Protein AF-A0A937NCW3-F1 (afdb_monomer)

Radius of gyration: 20.14 Å; Cα contacts (8 Å, |Δi|>4): 30; chains: 1; bounding box: 51×23×57 Å

Secondary structure (DSSP, 8-state):
-HHHHHHHHHHHHHHHHHHHHHHTT-EEEEEETTEEEEEEHHHHHHHHHHHHHHHHHHHHHHHHHHHHHHHTT--

Nearest PDB structures (foldseek):
  1fxk-assembly1_B  TM=4.631E-01  e=3.906E+00  Methanothermobacter thermautotrophicus
  2zqm-assembly1_A  TM=5.196E-01  e=9.602E+00  Thermococcus sp. JCM 11816

pLDDT: mean 86.12, std 9.73, range [49.09, 97.19]

Structure (mmCIF, N/CA/C/O backbone):
data_AF-A0A937NCW3-F1
#
_entry.id   AF-A0A937NCW3-F1
#
loop_
_atom_site.group_PDB
_atom_site.id
_atom_site.type_symbol
_atom_site.label_atom_id
_atom_site.label_alt_id
_atom_site.label_comp_id
_atom_site.label_asym_id
_atom_site.label_entity_id
_atom_site.label_seq_id
_atom_site.pdbx_PDB_ins_code
_atom_site.Cartn_x
_atom_site.Cartn_y
_atom_site.Cartn_z
_atom_site.occupancy
_atom_site.B_iso_or_equiv
_atom_site.auth_seq_id
_atom_site.auth_comp_id
_atom_site.auth_asym_id
_atom_site.auth_atom_id
_atom_site.pdbx_PDB_model_num
ATOM 1 N N . MET A 1 1 ? 29.419 -8.633 -6.684 1.00 62.28 1 MET A N 1
ATOM 2 C CA . MET A 1 1 ? 29.072 -7.792 -5.510 1.00 62.28 1 MET A CA 1
ATOM 3 C C . MET A 1 1 ? 27.670 -7.187 -5.597 1.00 62.28 1 MET A C 1
ATOM 5 O O . MET A 1 1 ? 26.897 -7.413 -4.677 1.00 62.28 1 MET A O 1
ATOM 9 N N . ILE A 1 2 ? 27.290 -6.526 -6.700 1.00 76.69 2 ILE A N 1
ATOM 10 C CA . ILE A 1 2 ? 25.949 -5.922 -6.886 1.00 76.69 2 ILE A CA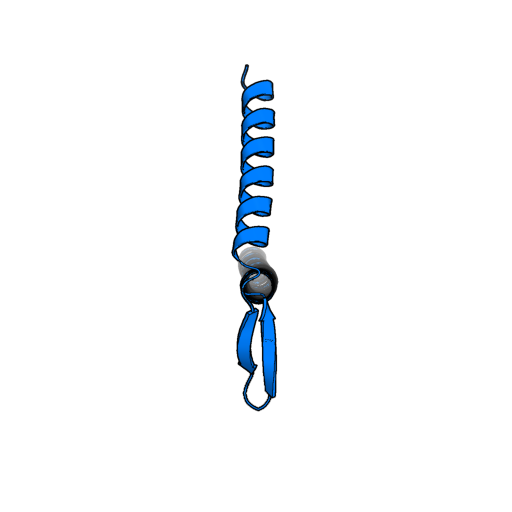 1
ATOM 11 C C . ILE A 1 2 ? 24.770 -6.880 -6.638 1.00 76.69 2 ILE A C 1
ATOM 13 O O . ILE A 1 2 ? 23.785 -6.482 -6.032 1.00 76.69 2 ILE A O 1
ATOM 17 N N . GLN A 1 3 ? 24.871 -8.145 -7.054 1.00 84.12 3 GLN A N 1
ATOM 18 C CA . GLN A 1 3 ? 23.815 -9.149 -6.840 1.00 84.12 3 GLN A CA 1
ATOM 19 C C . GLN A 1 3 ? 23.546 -9.396 -5.342 1.00 84.12 3 GLN A C 1
ATOM 21 O O . GLN A 1 3 ? 22.397 -9.404 -4.913 1.00 84.12 3 GLN A O 1
ATOM 26 N N . LYS A 1 4 ? 24.604 -9.498 -4.522 1.00 87.75 4 LYS A N 1
ATOM 27 C CA . LYS A 1 4 ? 24.490 -9.670 -3.063 1.00 87.75 4 LYS A CA 1
ATOM 28 C C . LYS A 1 4 ? 23.899 -8.425 -2.396 1.00 87.75 4 LYS A C 1
ATOM 30 O O . LYS A 1 4 ? 23.041 -8.549 -1.534 1.00 87.75 4 LYS A O 1
ATOM 35 N N . ILE A 1 5 ? 24.303 -7.235 -2.849 1.00 92.06 5 ILE A N 1
ATOM 36 C CA . ILE A 1 5 ? 23.767 -5.955 -2.357 1.00 92.06 5 ILE A CA 1
ATOM 37 C C . ILE A 1 5 ? 22.277 -5.827 -2.683 1.00 92.06 5 ILE A C 1
ATOM 39 O O . ILE A 1 5 ? 21.509 -5.436 -1.815 1.00 92.06 5 ILE A O 1
ATOM 43 N N . LYS A 1 6 ? 21.846 -6.205 -3.894 1.00 89.12 6 LYS A N 1
ATOM 44 C CA . LYS A 1 6 ? 20.424 -6.202 -4.274 1.00 89.12 6 LYS A CA 1
ATOM 45 C C . LYS A 1 6 ? 19.591 -7.131 -3.392 1.00 89.12 6 LYS A C 1
ATOM 47 O O . LYS A 1 6 ? 18.510 -6.739 -2.970 1.00 89.12 6 LYS A O 1
ATOM 52 N N . ILE A 1 7 ? 20.099 -8.326 -3.084 1.00 94.00 7 ILE A N 1
ATOM 53 C CA . ILE A 1 7 ? 19.414 -9.284 -2.202 1.00 94.00 7 ILE A CA 1
ATOM 54 C C . ILE A 1 7 ? 19.313 -8.735 -0.775 1.00 94.00 7 ILE A C 1
ATOM 56 O O . ILE A 1 7 ? 18.240 -8.782 -0.183 1.00 94.00 7 ILE A O 1
ATOM 60 N N . ILE A 1 8 ? 20.398 -8.167 -0.242 1.00 94.75 8 ILE A N 1
ATOM 61 C CA . ILE A 1 8 ? 20.399 -7.548 1.091 1.00 94.75 8 ILE A CA 1
ATOM 62 C C . ILE A 1 8 ? 19.438 -6.354 1.128 1.00 94.75 8 ILE A C 1
ATOM 64 O O . ILE A 1 8 ? 18.625 -6.257 2.039 1.00 94.75 8 ILE A O 1
ATOM 68 N N . ALA A 1 9 ? 19.475 -5.481 0.121 1.00 94.75 9 ALA A N 1
ATOM 69 C CA . ALA A 1 9 ? 18.579 -4.333 0.022 1.00 94.75 9 ALA A CA 1
ATOM 70 C C . ALA A 1 9 ? 17.109 -4.762 -0.054 1.00 94.75 9 ALA A C 1
ATOM 72 O O . ALA A 1 9 ? 16.271 -4.180 0.629 1.00 94.75 9 ALA A O 1
ATOM 73 N N . LEU A 1 10 ? 16.798 -5.806 -0.830 1.00 95.00 10 LEU A N 1
ATOM 74 C CA . LEU A 1 10 ? 15.451 -6.367 -0.904 1.00 95.00 10 LEU A CA 1
ATOM 75 C C . LEU A 1 10 ? 15.014 -6.948 0.446 1.00 95.00 10 LEU A C 1
ATOM 77 O O . LEU A 1 10 ? 13.904 -6.671 0.890 1.00 95.00 10 LEU A O 1
ATOM 81 N N . ALA A 1 11 ? 15.883 -7.704 1.121 1.00 94.56 11 ALA A N 1
ATOM 82 C CA . ALA A 1 11 ? 15.594 -8.260 2.441 1.00 94.56 11 ALA A CA 1
ATOM 83 C C . ALA A 1 11 ? 15.327 -7.157 3.479 1.00 94.56 11 ALA A C 1
ATOM 85 O O . ALA A 1 11 ? 14.364 -7.250 4.237 1.00 94.56 11 ALA A O 1
ATOM 86 N N . VAL A 1 12 ? 16.126 -6.084 3.467 1.00 96.75 12 VAL A N 1
ATOM 87 C CA . VAL A 1 12 ? 15.922 -4.905 4.322 1.00 96.75 12 VAL A CA 1
ATOM 88 C C . VAL A 1 12 ? 14.593 -4.219 4.001 1.00 96.75 12 VAL A C 1
ATOM 90 O O . VAL A 1 12 ? 13.838 -3.913 4.917 1.00 96.75 12 VAL A O 1
ATOM 93 N N . LEU A 1 13 ? 14.265 -4.024 2.721 1.00 95.12 13 LEU A N 1
ATOM 94 C CA . LEU A 1 13 ? 12.989 -3.439 2.290 1.00 95.12 13 LEU A CA 1
ATOM 95 C C . LEU A 1 13 ? 11.786 -4.250 2.781 1.00 95.12 13 LEU A C 1
ATOM 97 O O . LEU A 1 13 ? 10.837 -3.681 3.318 1.00 95.12 13 LEU A O 1
ATOM 101 N N . VAL A 1 14 ? 11.837 -5.574 2.629 1.00 93.94 14 VAL A N 1
ATOM 102 C CA . VAL A 1 14 ? 10.781 -6.477 3.102 1.00 93.94 14 VAL A CA 1
ATOM 103 C C . VAL A 1 14 ? 10.662 -6.413 4.624 1.00 93.94 14 VAL A C 1
ATOM 105 O O . VAL A 1 14 ? 9.555 -6.283 5.142 1.00 93.94 14 VAL A O 1
ATOM 108 N N . LEU A 1 15 ? 11.785 -6.441 5.345 1.00 94.69 15 LEU A N 1
ATOM 109 C CA . LEU A 1 15 ? 11.795 -6.339 6.803 1.00 94.69 15 LEU A CA 1
ATOM 110 C C . LEU A 1 15 ? 11.180 -5.015 7.280 1.00 94.69 15 LEU A C 1
ATOM 112 O O . LEU A 1 15 ? 10.336 -5.017 8.174 1.00 94.69 15 LEU A O 1
ATOM 116 N N . LEU A 1 16 ? 11.546 -3.896 6.652 1.00 92.62 16 LEU A N 1
ATOM 117 C CA . LEU A 1 16 ? 10.971 -2.583 6.944 1.00 92.62 16 LEU A CA 1
ATOM 118 C C . LEU A 1 16 ? 9.470 -2.544 6.654 1.00 92.62 16 LEU A C 1
ATOM 120 O O . LEU A 1 16 ? 8.713 -2.033 7.476 1.00 92.62 16 LEU A O 1
ATOM 124 N N . ALA A 1 17 ? 9.019 -3.118 5.537 1.00 85.81 17 ALA A N 1
ATOM 125 C CA . ALA A 1 17 ? 7.597 -3.201 5.216 1.00 85.81 17 ALA A CA 1
ATOM 126 C C . ALA A 1 17 ? 6.819 -3.970 6.297 1.00 85.81 17 ALA A C 1
ATOM 128 O O . ALA A 1 17 ? 5.778 -3.500 6.756 1.00 85.81 17 ALA A O 1
ATOM 129 N N . VAL A 1 18 ? 7.352 -5.104 6.766 1.00 85.81 18 VAL A N 1
ATOM 130 C CA . VAL A 1 18 ? 6.760 -5.875 7.871 1.00 85.81 18 VAL A CA 1
ATOM 131 C C . VAL A 1 18 ? 6.714 -5.045 9.153 1.00 85.81 18 VAL A C 1
ATOM 133 O O . VAL A 1 18 ? 5.666 -4.973 9.791 1.00 85.81 18 VAL A O 1
ATOM 136 N N . ILE A 1 19 ? 7.813 -4.380 9.518 1.00 88.12 19 ILE A N 1
ATOM 137 C CA . ILE A 1 19 ? 7.883 -3.514 10.702 1.00 88.12 19 ILE A CA 1
ATOM 138 C C . ILE A 1 19 ? 6.836 -2.397 10.626 1.00 88.12 19 ILE A C 1
ATOM 140 O O . ILE A 1 19 ? 6.123 -2.165 11.600 1.00 88.12 19 ILE A O 1
ATOM 144 N N . ILE A 1 20 ? 6.700 -1.737 9.475 1.00 84.06 20 ILE A N 1
ATOM 145 C CA . ILE A 1 20 ? 5.700 -0.688 9.253 1.00 84.06 20 ILE A CA 1
ATOM 146 C C . ILE A 1 20 ? 4.291 -1.258 9.431 1.00 84.06 20 ILE A C 1
ATOM 148 O O . ILE A 1 20 ? 3.500 -0.668 10.161 1.00 84.06 20 ILE A O 1
ATOM 152 N N . VAL A 1 21 ? 3.972 -2.416 8.842 1.00 80.44 21 VAL A N 1
ATOM 153 C CA . VAL A 1 21 ? 2.660 -3.068 9.012 1.00 80.44 21 VAL A CA 1
ATOM 154 C C . VAL A 1 21 ? 2.387 -3.383 10.483 1.00 80.44 21 VAL A C 1
ATOM 156 O O . VAL A 1 21 ? 1.303 -3.086 10.982 1.00 80.44 21 VAL A O 1
ATOM 159 N N . LEU A 1 22 ? 3.361 -3.977 11.181 1.00 78.81 22 LEU A N 1
ATOM 160 C CA . LEU A 1 22 ? 3.214 -4.382 12.578 1.00 78.81 22 LEU A CA 1
ATOM 161 C C . LEU A 1 22 ? 3.054 -3.179 13.515 1.00 78.81 22 LEU A C 1
ATOM 163 O O . LEU A 1 22 ? 2.211 -3.233 14.408 1.00 78.81 22 LEU A O 1
ATOM 167 N N . GLN A 1 23 ? 3.801 -2.095 13.290 1.00 80.62 23 GLN A N 1
ATOM 168 C CA . GLN A 1 23 ? 3.672 -0.855 14.063 1.00 80.62 23 GLN A CA 1
ATOM 169 C C . GLN A 1 23 ? 2.365 -0.112 13.758 1.00 80.62 23 GLN A C 1
ATOM 171 O O . GLN A 1 23 ? 1.769 0.489 14.644 1.00 80.62 23 GLN A O 1
ATOM 176 N N . ASN A 1 24 ? 1.854 -0.199 12.529 1.00 81.56 24 ASN A N 1
ATOM 177 C CA . ASN A 1 24 ? 0.608 0.454 12.120 1.00 81.56 24 ASN A CA 1
ATOM 178 C C . ASN A 1 24 ? -0.643 -0.411 12.378 1.00 81.56 24 ASN A C 1
ATOM 180 O O . ASN A 1 24 ? -1.690 -0.187 11.768 1.00 81.56 24 ASN A O 1
ATOM 184 N N . LYS A 1 25 ? -0.576 -1.391 13.291 1.00 80.88 25 LYS A N 1
ATOM 185 C CA . LYS A 1 25 ? -1.759 -2.150 13.739 1.00 80.88 25 LYS A CA 1
ATOM 186 C C . LYS A 1 25 ? -2.654 -1.392 14.712 1.00 80.88 25 LYS A C 1
ATOM 188 O O . LYS A 1 25 ? -3.718 -1.904 15.052 1.00 80.88 25 LYS A O 1
ATOM 193 N N . GLU A 1 26 ? -2.231 -0.217 15.171 1.00 80.56 26 GLU A N 1
ATOM 194 C CA . GL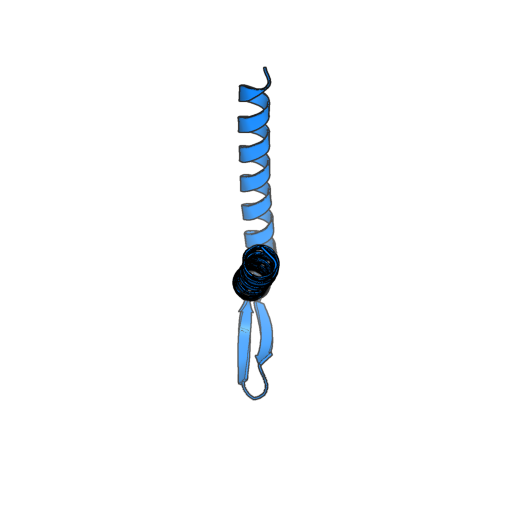U A 1 26 ? -3.047 0.603 16.059 1.00 80.56 26 GLU A CA 1
ATOM 195 C C . GLU A 1 26 ? -4.431 0.815 15.431 1.00 80.56 26 GLU A C 1
ATOM 197 O O . GLU A 1 26 ? -4.547 1.213 14.265 1.00 80.56 26 GLU A O 1
ATOM 202 N N . GLN A 1 27 ? -5.472 0.450 16.179 1.00 80.44 27 GLN A N 1
ATOM 203 C CA . GLN A 1 27 ? -6.845 0.540 15.706 1.00 80.44 27 GLN A CA 1
ATOM 204 C C . GLN A 1 27 ? -7.275 1.999 15.742 1.00 80.44 27 GLN A C 1
ATOM 206 O O . GLN A 1 27 ? -7.240 2.643 16.788 1.00 80.44 27 GLN A O 1
ATOM 211 N N . VAL A 1 28 ? -7.674 2.519 14.588 1.00 83.88 28 VAL A N 1
ATOM 212 C CA . VAL A 1 28 ? -8.193 3.876 14.456 1.00 83.88 28 VAL A CA 1
ATOM 213 C C . VAL A 1 28 ? -9.662 3.795 14.100 1.00 83.88 28 VAL A C 1
ATOM 215 O O . VAL A 1 28 ? -10.071 3.033 13.218 1.00 83.8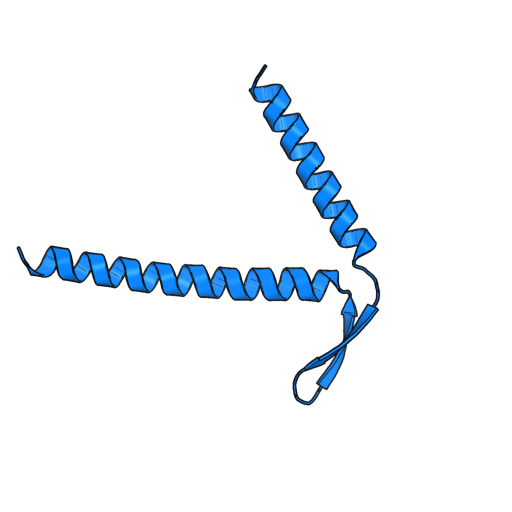8 28 VAL A O 1
ATOM 218 N N . GLU A 1 29 ? -10.465 4.588 14.801 1.00 85.50 29 GLU A N 1
ATOM 219 C CA . GLU A 1 29 ? -11.850 4.797 14.414 1.00 85.50 29 GLU A CA 1
ATOM 220 C C . GLU A 1 29 ? -11.877 5.614 13.120 1.00 85.50 29 GLU A C 1
ATOM 222 O O . GLU A 1 29 ? -11.420 6.756 13.067 1.00 85.50 29 GLU A O 1
ATOM 227 N N . THR A 1 30 ? -12.401 5.012 12.058 1.00 85.31 30 THR A N 1
ATOM 228 C CA . THR A 1 30 ? -12.487 5.634 10.740 1.00 85.31 30 THR A CA 1
ATOM 229 C C . THR A 1 30 ? -13.947 5.912 10.429 1.00 85.31 30 THR A C 1
ATOM 231 O O . THR A 1 30 ? -14.753 4.983 10.371 1.00 85.31 30 THR A O 1
ATOM 234 N N . LYS A 1 31 ? -14.296 7.184 10.214 1.00 86.62 31 LYS A N 1
ATOM 235 C CA . LYS A 1 31 ? -15.649 7.589 9.816 1.00 86.62 31 LYS A CA 1
ATOM 236 C C . LYS A 1 31 ? -15.731 7.707 8.298 1.00 86.62 31 LYS A C 1
ATOM 238 O O . LYS A 1 31 ? -15.298 8.692 7.708 1.00 86.62 31 LYS A O 1
ATOM 243 N N . LEU A 1 32 ? -16.277 6.680 7.664 1.00 83.81 32 LEU A N 1
ATOM 244 C CA . LEU A 1 32 ? -16.560 6.625 6.237 1.00 83.81 32 LEU A CA 1
ATOM 245 C C . LEU A 1 32 ? -17.959 7.180 5.967 1.00 83.81 32 LEU A C 1
ATOM 247 O O . LEU A 1 32 ?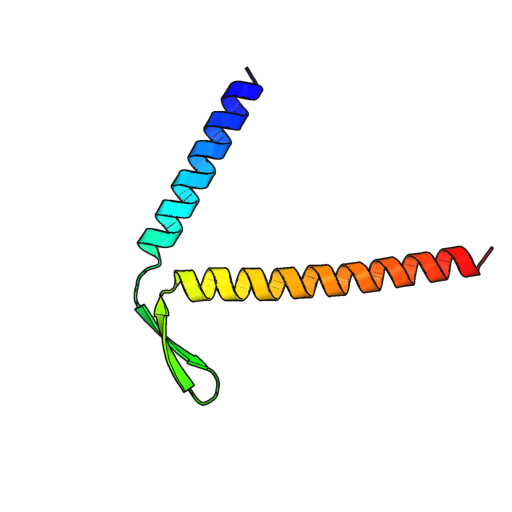 -18.910 6.411 6.005 1.00 83.81 32 LEU A O 1
ATOM 251 N N . LEU A 1 33 ? -18.069 8.484 5.681 1.00 84.69 33 LEU A N 1
ATOM 252 C CA . LEU A 1 33 ? -19.274 9.261 5.301 1.00 84.69 33 LEU A CA 1
ATOM 253 C C . LEU A 1 33 ? -20.522 9.108 6.206 1.00 84.69 33 LEU A C 1
ATOM 255 O O . LEU A 1 33 ? -21.005 10.105 6.725 1.00 84.69 33 LEU A O 1
ATOM 259 N N . PHE A 1 34 ? -21.018 7.894 6.435 1.00 90.75 34 PHE A N 1
ATOM 260 C CA . PHE A 1 34 ? -22.123 7.549 7.338 1.00 90.75 34 PHE A CA 1
ATOM 261 C C . PHE A 1 34 ? -21.831 6.317 8.218 1.00 90.75 34 PHE A C 1
ATOM 263 O O . PHE A 1 34 ? -22.695 5.877 8.971 1.00 90.75 34 PHE A O 1
ATOM 270 N N . VAL A 1 35 ? -20.630 5.739 8.123 1.00 84.94 35 VAL A N 1
ATOM 271 C CA . VAL A 1 35 ? -20.254 4.473 8.763 1.00 84.94 35 VAL A CA 1
ATOM 272 C C . VAL A 1 35 ? -18.983 4.660 9.592 1.00 84.94 35 VAL A C 1
ATOM 274 O O . VAL A 1 35 ? -17.945 5.029 9.053 1.00 84.94 35 VAL A O 1
ATOM 277 N N . SER A 1 36 ? -19.035 4.370 10.893 1.00 86.62 36 SER A N 1
ATOM 278 C CA . SER A 1 36 ? -17.841 4.265 11.745 1.00 86.62 36 SER A CA 1
ATOM 279 C C . SER A 1 36 ? -17.336 2.822 11.749 1.00 86.62 36 SER A C 1
ATOM 281 O O . SER A 1 36 ? -18.050 1.927 12.195 1.00 86.62 36 SER A O 1
ATOM 283 N N . LEU A 1 37 ? -16.104 2.591 11.293 1.00 84.25 37 LEU A N 1
ATOM 284 C CA . LEU A 1 37 ? -15.421 1.299 11.401 1.00 84.25 37 LEU A CA 1
ATOM 285 C C . LEU A 1 37 ? -14.088 1.460 12.135 1.00 84.25 37 LEU A C 1
ATOM 287 O O . LEU A 1 37 ? -13.303 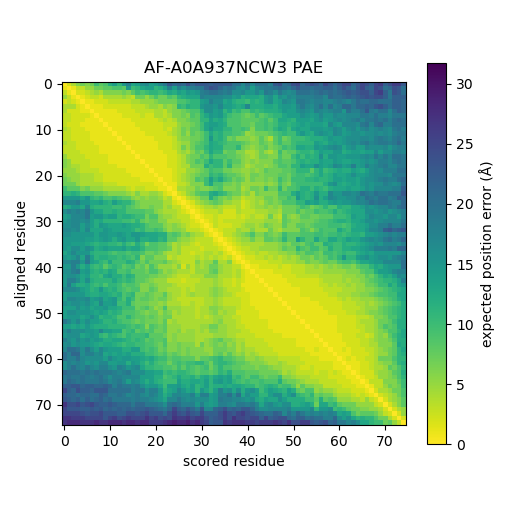2.355 11.821 1.00 84.25 37 LEU A O 1
ATOM 291 N N . MET A 1 38 ? -13.792 0.554 13.067 1.00 85.19 38 MET A N 1
ATOM 292 C CA . MET A 1 38 ? -12.437 0.418 13.600 1.00 85.19 38 MET A CA 1
ATOM 293 C C . MET A 1 38 ? -11.597 -0.394 12.621 1.00 85.19 38 MET A C 1
ATOM 295 O O . MET A 1 38 ? -11.862 -1.573 12.390 1.00 85.19 38 MET A O 1
ATOM 299 N N . MET A 1 39 ? -10.579 0.242 12.047 1.00 80.12 39 MET A N 1
ATOM 300 C CA . MET A 1 39 ? -9.632 -0.412 11.151 1.00 80.12 39 MET A CA 1
ATOM 301 C C . MET A 1 39 ? -8.199 -0.197 11.646 1.00 80.12 39 MET A C 1
ATOM 303 O O . MET A 1 39 ? -7.889 0.854 12.210 1.00 80.12 39 MET A O 1
ATOM 307 N N . PRO A 1 40 ? -7.289 -1.159 11.428 1.00 85.19 40 PRO A N 1
ATOM 308 C CA . PRO A 1 40 ? -5.863 -0.927 11.638 1.00 85.19 40 PRO A CA 1
ATOM 309 C C . PRO A 1 40 ? -5.357 0.178 10.695 1.00 85.19 40 PRO A C 1
ATOM 311 O O . PRO A 1 40 ? -5.698 0.162 9.508 1.00 85.19 40 PRO A O 1
ATOM 314 N N . ARG A 1 41 ? -4.485 1.086 11.162 1.00 85.25 41 ARG A N 1
ATOM 315 C CA . ARG A 1 41 ? -3.883 2.138 10.302 1.00 85.25 41 ARG A CA 1
ATOM 316 C C . ARG A 1 41 ? -3.231 1.579 9.041 1.00 85.25 41 ARG A C 1
ATOM 318 O O . ARG A 1 41 ? -3.357 2.167 7.971 1.00 85.25 41 ARG A O 1
ATOM 325 N N . ALA A 1 42 ? -2.578 0.424 9.144 1.00 84.50 42 ALA A N 1
ATOM 326 C CA . ALA A 1 42 ? -1.968 -0.253 8.008 1.00 84.50 42 ALA A CA 1
ATOM 327 C C . ALA A 1 42 ? -3.005 -0.559 6.913 1.00 84.50 42 ALA A C 1
ATOM 329 O O . ALA A 1 42 ? -2.751 -0.289 5.744 1.00 84.50 42 ALA A O 1
ATOM 330 N N . ALA A 1 43 ? -4.191 -1.056 7.278 1.00 84.19 43 ALA A N 1
ATOM 331 C CA . ALA A 1 43 ? -5.241 -1.372 6.311 1.00 84.19 43 ALA A CA 1
ATOM 332 C C . ALA A 1 43 ? -5.706 -0.122 5.546 1.00 84.19 43 ALA A C 1
ATOM 334 O O . ALA A 1 43 ? -5.902 -0.189 4.334 1.00 84.19 43 ALA A O 1
ATOM 335 N N . LEU A 1 44 ? -5.799 1.030 6.221 1.00 86.50 44 LEU A N 1
ATOM 336 C CA . LEU A 1 44 ? -6.119 2.310 5.582 1.00 86.50 44 LEU A CA 1
ATOM 337 C C . LEU A 1 44 ? -5.006 2.779 4.640 1.00 86.50 44 LEU A C 1
ATOM 339 O O . LEU A 1 44 ? -5.286 3.168 3.508 1.00 86.50 44 LEU A O 1
ATOM 343 N N . LEU A 1 45 ? -3.744 2.719 5.074 1.00 87.50 45 LEU A N 1
ATOM 344 C CA . LEU A 1 45 ? -2.600 3.139 4.259 1.00 87.50 45 LEU A CA 1
ATOM 345 C C . LEU A 1 45 ? -2.466 2.284 2.997 1.00 87.50 45 LEU A C 1
ATOM 347 O O . LEU A 1 45 ? -2.395 2.815 1.892 1.00 87.50 45 LEU A O 1
ATOM 351 N N . PHE A 1 46 ? -2.496 0.959 3.136 1.00 87.81 46 PHE A N 1
ATOM 352 C CA . PHE A 1 46 ? -2.417 0.063 1.984 1.00 87.81 46 PHE A CA 1
ATOM 353 C C . PHE A 1 46 ? -3.672 0.143 1.112 1.00 87.81 46 PHE A C 1
ATOM 355 O O . PHE A 1 46 ? -3.556 0.174 -0.110 1.00 87.81 46 PHE A O 1
ATOM 362 N N . GLY A 1 47 ? -4.860 0.235 1.713 1.00 89.31 47 GLY A N 1
ATOM 363 C CA . GLY A 1 47 ? -6.118 0.368 0.979 1.00 89.31 47 GLY A CA 1
ATOM 364 C C . GLY A 1 47 ? -6.162 1.632 0.120 1.00 89.31 47 GLY A C 1
ATOM 365 O O . GLY A 1 47 ? -6.469 1.566 -1.072 1.00 89.31 47 GLY A O 1
ATOM 366 N N . THR A 1 48 ? -5.791 2.778 0.693 1.00 90.75 48 THR A N 1
ATOM 367 C CA . THR A 1 48 ? -5.731 4.056 -0.034 1.00 90.75 48 THR A CA 1
ATOM 368 C C . THR A 1 48 ? -4.627 4.060 -1.089 1.00 90.75 48 THR A C 1
ATOM 370 O O . THR A 1 48 ? -4.879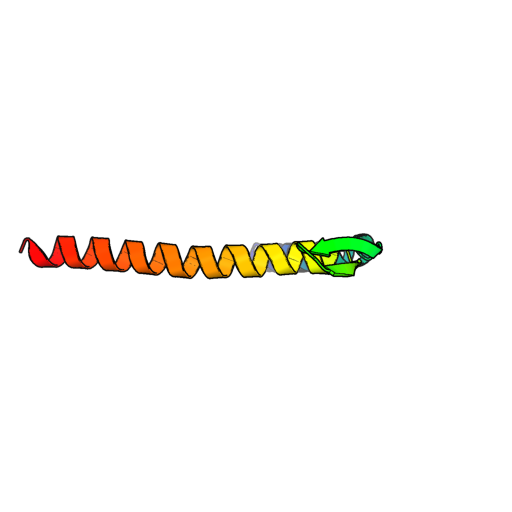 4.487 -2.215 1.00 90.75 48 THR A O 1
ATOM 373 N N . MET A 1 49 ? -3.446 3.513 -0.782 1.00 93.12 49 MET A N 1
ATOM 374 C CA . MET A 1 49 ? -2.344 3.375 -1.738 1.00 93.12 49 MET A CA 1
ATOM 375 C C . MET A 1 49 ? -2.743 2.525 -2.948 1.00 93.12 49 MET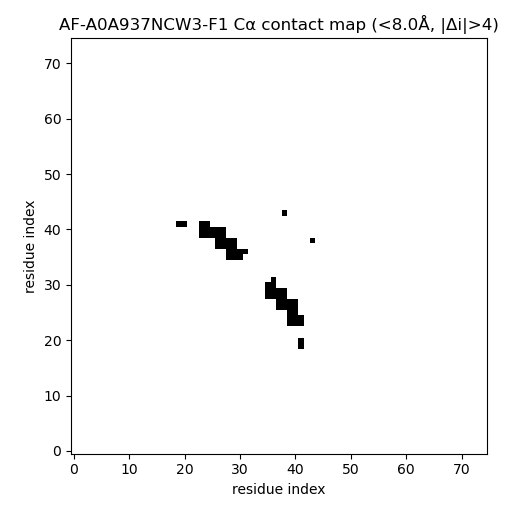 A C 1
ATOM 377 O O . MET A 1 49 ? -2.573 2.969 -4.080 1.00 93.12 49 MET A O 1
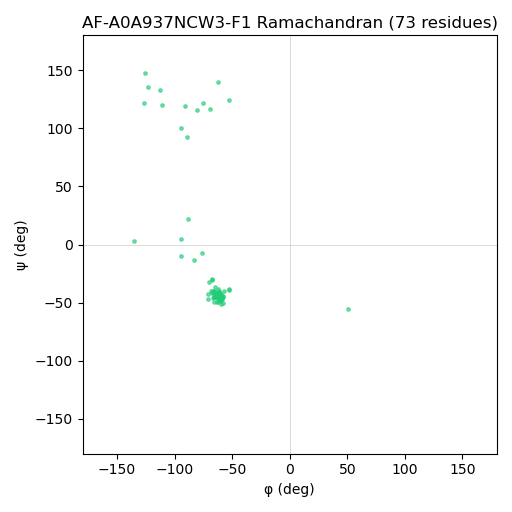ATOM 381 N N . VAL A 1 50 ? -3.293 1.326 -2.733 1.00 95.69 50 VAL A N 1
ATOM 382 C CA . VAL A 1 50 ? -3.706 0.424 -3.821 1.00 95.69 50 VAL A CA 1
ATOM 383 C C . VAL A 1 50 ? -4.803 1.066 -4.664 1.00 95.69 50 VAL A C 1
ATOM 385 O O . VAL A 1 50 ? -4.717 1.053 -5.891 1.00 95.69 50 VAL A O 1
ATOM 388 N N . THR A 1 51 ? -5.799 1.677 -4.020 1.00 95.69 51 THR A N 1
ATOM 389 C CA . THR A 1 51 ? -6.911 2.333 -4.720 1.00 95.69 51 THR A CA 1
ATOM 390 C C . THR A 1 51 ? -6.413 3.505 -5.565 1.00 95.69 51 THR A C 1
ATOM 392 O O . THR A 1 51 ? -6.703 3.574 -6.760 1.00 95.69 51 THR A O 1
ATOM 395 N N . GLY A 1 52 ? -5.607 4.396 -4.981 1.00 96.50 52 GLY A N 1
ATOM 396 C CA . GLY A 1 52 ? -5.029 5.538 -5.688 1.00 96.50 52 GLY A CA 1
ATOM 397 C C . GLY A 1 52 ? -4.097 5.117 -6.825 1.00 96.50 52 GLY A C 1
ATOM 398 O O . GLY A 1 52 ? -4.182 5.661 -7.924 1.00 96.50 52 GLY A O 1
ATOM 399 N N . PHE A 1 53 ? -3.256 4.105 -6.603 1.00 96.06 53 PHE A N 1
ATOM 400 C CA . PHE A 1 53 ? -2.332 3.587 -7.612 1.00 96.06 53 PHE A CA 1
ATOM 401 C C . PHE A 1 53 ? -3.063 2.933 -8.790 1.00 96.06 53 PHE A C 1
ATOM 403 O O . PHE A 1 53 ? -2.747 3.224 -9.944 1.00 96.06 53 PHE A O 1
ATOM 410 N N . ALA A 1 54 ? -4.075 2.102 -8.522 1.00 97.19 54 ALA A N 1
ATOM 411 C CA . ALA A 1 54 ? -4.888 1.480 -9.564 1.00 97.19 54 ALA A CA 1
ATOM 412 C C . ALA A 1 54 ? -5.607 2.535 -10.417 1.00 97.19 54 ALA A C 1
ATOM 414 O O . ALA A 1 54 ? -5.529 2.495 -11.647 1.00 97.19 54 ALA A O 1
ATOM 415 N N . LEU A 1 55 ? -6.244 3.525 -9.780 1.00 97.19 55 LEU A N 1
ATOM 416 C CA . LEU A 1 55 ? -6.865 4.650 -10.483 1.00 97.19 55 LEU A CA 1
ATOM 417 C C . LEU A 1 55 ? -5.836 5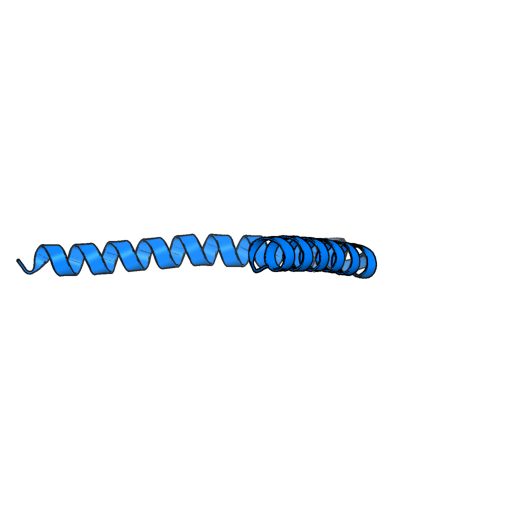.443 -11.300 1.00 97.19 55 LEU A C 1
ATOM 419 O O . LEU A 1 55 ? -6.097 5.775 -12.458 1.00 97.19 55 LEU A O 1
ATOM 423 N N . GLY A 1 56 ? -4.652 5.694 -10.740 1.00 96.31 56 GLY A N 1
ATOM 424 C CA . GLY A 1 56 ? -3.546 6.367 -11.417 1.00 96.31 56 GLY A CA 1
ATOM 425 C C . GLY A 1 56 ? -3.104 5.644 -12.689 1.00 96.31 56 GLY A C 1
ATOM 426 O O . GLY A 1 56 ? -3.071 6.258 -13.755 1.00 96.31 56 GLY A O 1
ATOM 427 N N . ILE A 1 57 ? -2.850 4.332 -12.614 1.00 97.06 57 ILE A N 1
ATOM 428 C CA . ILE A 1 57 ? -2.480 3.507 -13.777 1.00 97.06 57 ILE A CA 1
ATOM 429 C C . ILE A 1 57 ? -3.568 3.546 -14.850 1.00 97.06 57 ILE A C 1
ATOM 431 O O . ILE A 1 57 ? -3.264 3.742 -16.027 1.00 97.06 57 ILE A O 1
ATOM 435 N N . LEU A 1 58 ? -4.835 3.368 -14.467 1.00 95.81 58 LEU A N 1
ATOM 436 C CA . LEU A 1 58 ? -5.949 3.372 -15.419 1.00 95.81 58 LEU A CA 1
ATOM 437 C C . LEU A 1 58 ? -6.064 4.720 -16.140 1.00 95.81 58 LEU A C 1
ATOM 439 O O . LEU A 1 58 ? -6.286 4.765 -17.352 1.00 95.81 58 LEU A O 1
ATOM 443 N N . THR A 1 59 ? -5.885 5.816 -15.405 1.00 96.31 59 THR A N 1
ATOM 444 C CA . THR A 1 59 ? -5.976 7.176 -15.947 1.00 96.31 59 THR A CA 1
ATOM 445 C C . THR A 1 59 ? -4.791 7.486 -16.860 1.00 96.31 59 THR A C 1
ATOM 447 O O . THR A 1 59 ? -4.991 7.917 -17.997 1.00 96.31 59 THR A O 1
ATOM 450 N N . ALA A 1 60 ? -3.567 7.179 -16.421 1.00 95.44 60 ALA A N 1
ATOM 451 C CA . ALA A 1 60 ? -2.353 7.343 -17.217 1.00 95.44 60 ALA A CA 1
ATOM 452 C C . ALA A 1 60 ? -2.397 6.501 -18.502 1.00 95.44 60 ALA A C 1
ATOM 454 O O . ALA A 1 60 ? -2.100 7.001 -19.585 1.00 95.44 60 ALA A O 1
ATOM 455 N N . GLY A 1 61 ? -2.849 5.247 -18.411 1.00 93.31 61 GLY A N 1
ATOM 456 C CA . GLY A 1 61 ? -3.009 4.367 -19.567 1.00 93.31 61 GLY A CA 1
ATOM 457 C C . GLY A 1 61 ? -4.008 4.909 -20.592 1.00 93.31 61 GLY A C 1
ATOM 458 O O . GLY A 1 61 ? -3.757 4.834 -21.796 1.00 93.31 61 GLY A O 1
ATOM 459 N N . ARG A 1 62 ? -5.125 5.503 -20.146 1.00 93.12 62 ARG A N 1
ATOM 460 C CA . ARG A 1 62 ? -6.088 6.163 -21.046 1.00 93.12 62 ARG A CA 1
ATOM 461 C C . ARG A 1 62 ? -5.502 7.407 -21.711 1.00 93.12 62 ARG A C 1
ATOM 463 O O . ARG A 1 62 ? -5.719 7.591 -22.907 1.00 93.12 62 ARG A O 1
ATOM 470 N N . LEU A 1 63 ? -4.764 8.232 -20.967 1.00 93.12 63 LEU A N 1
ATOM 471 C CA . LEU A 1 63 ? -4.138 9.442 -21.501 1.00 93.12 63 LEU A CA 1
ATOM 472 C C . LEU A 1 63 ? -3.066 9.103 -22.547 1.00 93.12 63 LEU A C 1
ATOM 474 O O . LEU A 1 63 ? -3.080 9.658 -23.641 1.00 93.12 63 LEU A O 1
ATOM 478 N N . MET A 1 64 ? -2.224 8.108 -22.262 1.00 91.00 64 MET A N 1
ATOM 479 C CA . MET A 1 64 ? -1.194 7.623 -23.187 1.00 91.00 64 MET A CA 1
ATOM 480 C C . MET A 1 64 ? -1.800 7.068 -24.485 1.00 91.00 64 MET A C 1
ATOM 482 O O . MET A 1 64 ? -1.307 7.336 -25.578 1.00 91.00 64 MET A O 1
ATOM 486 N N . ARG A 1 65 ? -2.905 6.311 -24.386 1.00 87.62 65 ARG A N 1
ATOM 487 C CA . ARG A 1 65 ? -3.623 5.788 -25.562 1.00 87.62 65 ARG A CA 1
ATOM 488 C C . ARG A 1 65 ? -4.231 6.899 -26.418 1.00 87.62 65 ARG A C 1
ATOM 490 O O . ARG A 1 65 ? -4.248 6.760 -27.636 1.00 87.62 65 ARG A O 1
ATOM 497 N N . ARG A 1 66 ? -4.733 7.973 -25.799 1.00 85.69 66 ARG A N 1
ATOM 498 C CA . ARG A 1 66 ? -5.242 9.149 -26.521 1.00 85.69 66 ARG A CA 1
ATOM 499 C C . ARG A 1 66 ? -4.123 9.875 -27.261 1.00 85.69 66 ARG A C 1
ATOM 501 O O . ARG A 1 66 ? -4.251 10.049 -28.464 1.00 85.69 66 ARG A O 1
ATOM 508 N N . ALA A 1 67 ? -3.017 10.170 -26.577 1.00 83.62 67 ALA A N 1
ATOM 509 C CA . ALA A 1 67 ? -1.858 10.830 -27.178 1.00 83.62 67 ALA A CA 1
ATOM 510 C C . ALA A 1 67 ? -1.294 10.047 -28.377 1.00 83.62 67 ALA A C 1
ATOM 512 O O . ALA A 1 67 ? -0.974 10.627 -29.408 1.00 83.62 67 ALA A O 1
ATOM 513 N N . LYS A 1 68 ? -1.241 8.709 -28.284 1.00 81.00 68 LYS A N 1
ATOM 514 C CA . LYS A 1 68 ? -0.808 7.871 -29.409 1.00 81.00 68 LYS A CA 1
ATOM 515 C C . LYS A 1 68 ? -1.767 7.940 -30.606 1.00 81.00 68 LYS A C 1
ATOM 517 O O . LYS A 1 68 ? -1.317 7.996 -31.740 1.00 81.00 68 LYS A O 1
ATOM 522 N N . LYS A 1 69 ? -3.082 7.939 -30.364 1.00 77.00 69 LYS A N 1
ATOM 523 C CA . LYS A 1 69 ? -4.093 7.987 -31.433 1.00 77.00 69 LYS A CA 1
ATOM 524 C C . LYS A 1 69 ? -4.101 9.329 -32.177 1.00 77.00 69 LYS A C 1
ATOM 526 O O . LYS A 1 69 ? -4.434 9.356 -33.353 1.00 77.00 69 LYS A O 1
ATOM 531 N N . GLU A 1 70 ? -3.759 10.410 -31.488 1.00 73.56 70 GLU A N 1
ATOM 532 C CA . GLU A 1 70 ? -3.628 11.752 -32.065 1.00 73.56 70 GLU A CA 1
ATOM 533 C C . GLU A 1 70 ? -2.385 11.837 -32.965 1.00 73.56 70 GLU A C 1
ATOM 535 O O . GLU A 1 70 ? -2.489 12.262 -34.108 1.00 73.56 70 GLU A O 1
ATOM 540 N N . SER A 1 71 ? -1.258 11.267 -32.519 1.00 70.19 71 SER A N 1
ATOM 541 C CA . SER A 1 71 ? -0.024 11.190 -33.314 1.00 70.19 71 SER A CA 1
ATOM 542 C C . SER A 1 71 ? -0.109 10.268 -34.545 1.00 70.19 71 SER A C 1
ATOM 544 O O . SER A 1 71 ? 0.585 10.529 -35.521 1.00 70.19 71 SER A O 1
ATOM 546 N N . ASP A 1 72 ? -0.923 9.204 -34.514 1.00 63.47 72 ASP A N 1
ATOM 547 C CA . ASP A 1 72 ? -1.146 8.298 -35.662 1.00 63.47 72 ASP A CA 1
ATOM 548 C C . ASP A 1 72 ? -2.213 8.837 -36.649 1.00 63.47 72 ASP A C 1
ATOM 550 O O . ASP A 1 72 ? -2.360 8.301 -37.744 1.00 63.47 72 ASP A O 1
ATOM 554 N N . GLY A 1 73 ? -2.992 9.861 -36.268 1.00 58.81 73 GLY A N 1
ATOM 555 C CA . GLY A 1 73 ? -4.054 10.459 -37.093 1.00 58.81 73 GLY A CA 1
ATOM 556 C C . GLY A 1 73 ? -3.631 11.689 -37.908 1.00 58.81 73 GLY A C 1
ATOM 557 O O . GLY A 1 73 ? -4.400 12.137 -38.754 1.00 58.81 73 GLY A O 1
ATOM 558 N N . GLU A 1 74 ? -2.434 12.226 -37.655 1.00 58.34 74 GLU A N 1
ATOM 559 C CA . GLU A 1 74 ? -1.813 13.335 -38.404 1.00 58.34 74 GLU A CA 1
ATOM 560 C C . GLU A 1 74 ? -0.855 12.866 -39.523 1.00 58.34 74 GLU A C 1
ATOM 562 O O . GLU A 1 74 ? -0.200 13.701 -40.147 1.00 58.34 74 GLU A O 1
ATOM 567 N N . SER A 1 75 ? -0.752 11.552 -39.783 1.00 49.09 75 SER A N 1
ATOM 568 C CA . SER A 1 75 ? 0.054 10.972 -40.879 1.00 49.09 75 SER A CA 1
ATOM 569 C C . SER A 1 75 ? -0.779 10.604 -42.102 1.00 49.09 75 SER A C 1
ATOM 571 O O . SER A 1 75 ? -1.823 9.939 -41.922 1.00 49.09 75 SER A O 1
#

Solvent-accessible surface area (backbone atoms only — not comparable to full-atom values): 4244 Å² total; per-residue (Å²): 110,69,70,61,51,51,52,51,51,50,52,51,51,53,50,50,52,51,51,51,44,66,69,27,52,54,72,38,82,40,77,57,97,89,44,82,44,78,41,34,46,36,58,55,53,53,50,51,50,53,53,52,48,52,53,47,51,56,51,51,53,51,51,53,53,50,56,50,54,55,66,64,66,78,109

Sequence (75 aa):
MIQKIKIIALAVLVLLAVIIVLQNKEQVETKLLFVSLMMPRAALLFGTMVTGFALGILTAGRLMRRAKKESDGES

Foldseek 3Di:
DVVVVVVVVVVVVVVVVVVVLVVQQPWDFDDDPPDTDTGRSSCVVVVCVVVVVVVVVVVVVVVVVVVVVVVVVVD

Mean predicted aligned error: 9.58 Å